Protein AF-F2G4J2-F1 (afdb_monomer)

Sequence (108 aa):
MTHLSVVEQPKYCISDDEDYIALYENEGSYIYYVRNYAAQTEFLLLSMDLVMSLDEKLRTVAGVYFTPNFSVLKHFESEVTQHVLTSALLPHFHYLFNCSVSKFIKRL

Nearest PDB structures (foldseek):
  7aex-assembly1_A-2  TM=3.674E-01  e=6.014E-01  Escherichia coli K-12
  6y2q-assemb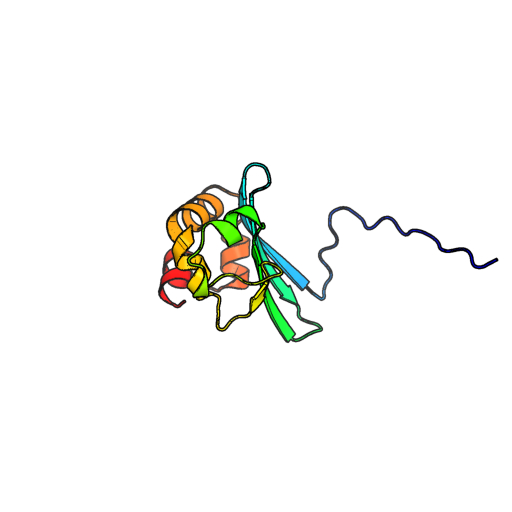ly1_B  TM=4.665E-01  e=1.516E+00  Escherichia coli K-12
  7uxi-assembly1_A  TM=4.881E-01  e=1.516E+00  Homo sapiens
  3bv2-assembly1_A  TM=5.955E-01  e=4.597E+00  Homo sapiens
  8psy-assembly1_A  TM=5.711E-01  e=7.526E+00  Homo sapiens

Solvent-accessible surface area (backbone atoms only — not comparable to full-atom values): 6532 Å² total; per-residue (Å²): 135,84,84,78,78,83,75,80,74,67,98,77,72,77,45,98,46,40,50,78,47,72,42,28,76,55,100,86,42,40,34,34,40,39,41,31,63,79,78,71,44,49,37,35,42,36,27,67,70,60,36,66,72,46,61,75,94,74,50,48,98,78,23,60,35,47,70,95,51,50,44,63,51,66,82,40,45,68,56,31,46,49,41,32,71,76,40,97,43,49,67,58,47,33,69,77,65,74,48,54,65,73,60,49,62,74,72,80

Secondary structure (DSSP, 8-state):
----------S----TTEEEEEEEEETTEEEEEEEETTTTEEEEEE-HHHHHHS-GGG--TTSEEEGGGGGGGGGGHHHHHHHHHHSTTHHHHHHHHSS-HHHHHTT-

pLDDT: mean 86.74, std 16.31, range [36.16, 97.75]

Foldseek 3Di:
DDDDPPDDDPPDPPDPQKDKDWLADDDQWTWMWMQGNVVRFIKIATGVVLLVVDDPVLHDPRSIGTPVSCLSCLVVLVRSLVCCVVDPCVVVVCVVPVDHSVVVNVVD

Organism: Alteromonas mediterranea (strain DSM 17117 / CIP 110805 / LMG 28347 / Deep ecotype) (NCBI:txid1774373)

Structure (mmCIF, N/CA/C/O backbone):
data_AF-F2G4J2-F1
#
_entry.id   AF-F2G4J2-F1
#
loop_
_atom_site.group_PDB
_atom_site.id
_atom_site.type_symbol
_atom_site.label_atom_id
_atom_site.label_alt_id
_atom_site.label_comp_id
_atom_site.label_asym_id
_atom_site.label_entity_id
_atom_site.label_seq_id
_atom_site.pdbx_PDB_ins_code
_atom_site.Cartn_x
_atom_site.Cartn_y
_atom_site.Cartn_z
_atom_site.occupancy
_atom_site.B_iso_or_equiv
_atom_site.auth_seq_id
_atom_site.auth_comp_id
_atom_site.auth_asym_id
_atom_site.auth_atom_id
_atom_site.pdbx_PDB_model_num
ATOM 1 N N . MET A 1 1 ? 26.861 -35.730 8.872 1.00 36.16 1 MET A N 1
ATOM 2 C CA . MET A 1 1 ? 27.024 -34.281 9.111 1.00 36.16 1 MET A CA 1
ATOM 3 C C . MET A 1 1 ? 26.532 -33.565 7.870 1.00 36.16 1 MET A C 1
ATOM 5 O O . MET A 1 1 ? 27.185 -33.644 6.840 1.00 36.16 1 MET A O 1
ATOM 9 N N . THR A 1 2 ? 25.336 -32.989 7.914 1.00 41.34 2 THR A N 1
ATOM 10 C CA . THR A 1 2 ? 24.774 -32.207 6.806 1.00 41.34 2 THR A CA 1
ATOM 11 C C . THR A 1 2 ? 25.312 -30.784 6.891 1.00 41.34 2 THR A C 1
ATOM 13 O O . THR A 1 2 ? 25.031 -30.075 7.853 1.00 41.34 2 THR A O 1
ATOM 16 N N . HIS A 1 3 ? 26.120 -30.391 5.905 1.00 44.94 3 HIS A N 1
ATOM 17 C CA . HIS A 1 3 ? 26.554 -29.010 5.714 1.00 44.94 3 HIS A CA 1
ATOM 18 C C . HIS A 1 3 ? 25.337 -28.164 5.319 1.00 44.94 3 HIS A C 1
ATOM 20 O O . HIS A 1 3 ? 24.864 -28.240 4.189 1.00 44.94 3 HIS A O 1
ATOM 26 N N . LEU A 1 4 ? 24.813 -27.388 6.267 1.00 45.66 4 LEU A N 1
ATOM 27 C CA . LEU A 1 4 ? 23.899 -26.286 5.986 1.00 45.66 4 LEU A CA 1
ATOM 28 C C . LEU A 1 4 ? 24.753 -25.075 5.616 1.00 45.66 4 LEU A C 1
ATOM 30 O O . LEU A 1 4 ? 25.346 -24.433 6.481 1.00 45.66 4 LEU A O 1
ATOM 34 N N . SER A 1 5 ? 24.861 -24.801 4.321 1.00 49.22 5 SER A N 1
ATOM 35 C CA . SER A 1 5 ? 25.428 -23.549 3.829 1.00 49.22 5 SER A CA 1
ATOM 36 C C . SER A 1 5 ? 24.410 -22.447 4.109 1.00 49.22 5 SER A C 1
ATOM 38 O O . SER A 1 5 ? 23.344 -22.422 3.497 1.00 49.22 5 SER A O 1
ATOM 40 N N . VAL A 1 6 ? 24.714 -21.548 5.043 1.00 57.94 6 VAL A N 1
ATOM 41 C CA . VAL A 1 6 ? 23.975 -20.290 5.168 1.00 57.94 6 VAL A CA 1
ATOM 42 C C . VAL A 1 6 ? 24.340 -19.459 3.943 1.00 57.94 6 VAL A C 1
ATOM 44 O O . VAL A 1 6 ? 25.466 -18.984 3.822 1.00 57.94 6 VAL A O 1
ATOM 47 N N . VAL A 1 7 ? 23.415 -19.367 2.990 1.00 57.19 7 VAL A N 1
ATOM 48 C CA . VAL A 1 7 ? 23.542 -18.456 1.853 1.00 57.19 7 VAL A CA 1
ATOM 49 C C . VAL A 1 7 ? 23.110 -17.085 2.352 1.00 57.19 7 VAL A C 1
ATOM 51 O O . VAL A 1 7 ? 21.931 -16.863 2.619 1.00 57.19 7 VAL A O 1
ATOM 54 N N . GLU A 1 8 ? 24.068 -16.178 2.523 1.00 52.44 8 GLU A N 1
ATOM 55 C CA . GLU A 1 8 ? 23.769 -14.765 2.741 1.00 52.44 8 GLU A CA 1
ATOM 56 C C . GLU A 1 8 ? 23.062 -14.229 1.490 1.00 52.44 8 GLU A C 1
ATOM 58 O O . GLU A 1 8 ? 23.641 -14.190 0.402 1.00 52.44 8 GLU A O 1
ATOM 63 N N . GLN A 1 9 ? 21.783 -13.867 1.625 1.00 47.56 9 GLN A N 1
ATOM 64 C CA . GLN A 1 9 ? 21.049 -13.224 0.540 1.00 47.56 9 GLN A CA 1
ATOM 65 C C . GLN A 1 9 ? 21.626 -11.819 0.294 1.00 47.56 9 GLN A C 1
ATOM 67 O O . GLN A 1 9 ? 21.786 -11.045 1.244 1.00 47.56 9 GLN A O 1
ATOM 72 N N . PRO A 1 10 ? 21.928 -11.458 -0.965 1.00 43.88 10 PRO A N 1
ATOM 73 C CA . PRO A 1 10 ? 22.297 -10.098 -1.325 1.00 43.88 10 PRO A CA 1
ATOM 74 C C . PRO A 1 10 ? 21.213 -9.110 -0.888 1.00 43.88 10 PRO A C 1
ATOM 76 O O . PRO A 1 10 ? 20.024 -9.359 -1.061 1.00 43.88 10 PRO A O 1
ATOM 79 N N . LYS A 1 11 ? 21.631 -7.942 -0.390 1.00 53.28 11 LYS A N 1
ATOM 80 C CA . LYS A 1 11 ? 20.767 -6.859 0.123 1.00 53.28 11 LYS A CA 1
ATOM 81 C C . LYS A 1 11 ? 19.744 -6.284 -0.877 1.00 53.28 11 LYS A C 1
ATOM 83 O O . LYS A 1 11 ? 18.964 -5.425 -0.487 1.00 53.28 11 LYS A O 1
ATOM 88 N N . TYR A 1 12 ? 19.753 -6.736 -2.131 1.00 49.44 12 TYR A N 1
ATOM 89 C CA . TYR A 1 12 ? 18.847 -6.319 -3.200 1.00 49.44 12 TYR A CA 1
ATOM 90 C C . TYR A 1 12 ? 18.649 -7.470 -4.193 1.00 49.44 12 TYR A C 1
ATOM 92 O O . TYR A 1 12 ? 19.210 -7.473 -5.287 1.00 49.44 12 TYR A O 1
ATOM 100 N N . CYS A 1 13 ? 17.871 -8.475 -3.805 1.00 42.62 13 CYS A N 1
ATOM 101 C CA . CYS A 1 13 ? 17.266 -9.391 -4.762 1.00 42.62 13 CYS A CA 1
ATOM 102 C C . CYS A 1 13 ? 15.904 -8.811 -5.142 1.00 42.62 13 CYS A C 1
ATOM 104 O O . CYS A 1 13 ? 14.920 -9.067 -4.457 1.00 42.62 13 CYS A O 1
ATOM 106 N N . ILE A 1 14 ? 15.840 -8.019 -6.216 1.00 45.66 14 ILE A N 1
ATOM 107 C CA . ILE A 1 14 ? 14.594 -7.971 -6.986 1.00 45.66 14 ILE A CA 1
ATOM 108 C C . ILE A 1 14 ? 14.532 -9.355 -7.626 1.00 45.66 14 ILE A C 1
ATOM 110 O O . ILE A 1 14 ? 15.286 -9.648 -8.551 1.00 45.66 14 ILE A O 1
ATOM 114 N N . SER A 1 15 ? 13.784 -10.259 -7.006 1.00 53.91 15 SER A N 1
ATOM 115 C CA . SER A 1 15 ? 13.433 -11.518 -7.645 1.00 53.91 15 SER A CA 1
ATOM 116 C C . SER A 1 15 ? 12.609 -11.172 -8.884 1.00 53.91 15 SER A C 1
ATOM 118 O O . SER A 1 15 ? 11.703 -10.355 -8.766 1.00 53.91 15 SER A O 1
ATOM 120 N N . ASP A 1 16 ? 12.859 -11.789 -10.044 1.00 61.72 16 ASP A N 1
ATOM 121 C CA . ASP A 1 16 ? 11.954 -11.653 -11.206 1.00 61.72 16 ASP A CA 1
ATOM 122 C C . ASP A 1 16 ? 10.501 -12.044 -10.844 1.00 61.72 16 ASP A C 1
ATOM 124 O O . ASP A 1 16 ? 9.548 -11.668 -11.527 1.00 61.72 16 ASP A O 1
ATOM 128 N N . ASP A 1 17 ? 10.328 -12.779 -9.742 1.00 78.50 17 ASP A N 1
ATOM 129 C CA . ASP A 1 17 ? 9.044 -13.250 -9.246 1.00 78.50 17 ASP A CA 1
ATOM 130 C C . ASP A 1 17 ? 8.317 -12.249 -8.335 1.00 78.50 17 ASP A C 1
ATOM 132 O O . ASP A 1 17 ? 7.162 -12.505 -7.990 1.00 78.50 17 ASP A O 1
ATOM 136 N N . GLU A 1 18 ? 8.931 -11.130 -7.926 1.00 82.56 18 GLU A N 1
ATOM 137 C CA . GLU A 1 18 ? 8.297 -10.163 -7.018 1.00 82.56 18 GLU A CA 1
ATOM 138 C C . GLU A 1 18 ? 8.708 -8.704 -7.278 1.00 82.56 18 GLU A C 1
ATOM 140 O O . GLU A 1 18 ? 9.889 -8.376 -7.366 1.00 82.56 18 GLU A O 1
ATOM 145 N N . ASP A 1 19 ? 7.724 -7.803 -7.285 1.00 90.56 19 ASP A N 1
ATOM 146 C CA . ASP A 1 19 ? 7.945 -6.359 -7.205 1.00 90.56 19 ASP A CA 1
ATOM 147 C C . ASP A 1 19 ? 7.640 -5.829 -5.801 1.00 90.56 19 ASP A C 1
ATOM 149 O O . ASP A 1 19 ? 6.699 -6.266 -5.130 1.00 90.56 19 ASP A O 1
ATOM 153 N N . TYR A 1 20 ? 8.407 -4.824 -5.378 1.00 91.00 20 TYR A N 1
ATOM 154 C CA . TYR A 1 20 ? 8.317 -4.239 -4.044 1.00 91.00 20 TYR A CA 1
ATOM 155 C C . TYR A 1 20 ? 8.459 -2.715 -4.067 1.00 91.00 20 TYR A C 1
ATOM 157 O O . TYR A 1 20 ? 9.355 -2.171 -4.712 1.00 91.00 20 TYR A O 1
ATOM 165 N N . ILE A 1 21 ? 7.638 -2.012 -3.284 1.00 94.56 21 ILE A N 1
ATOM 166 C CA . ILE A 1 21 ? 7.786 -0.571 -3.047 1.00 94.56 21 ILE A CA 1
ATOM 167 C C . ILE A 1 21 ? 7.530 -0.225 -1.578 1.00 94.56 21 ILE A C 1
ATOM 169 O O . ILE A 1 21 ? 6.548 -0.665 -0.977 1.00 94.56 21 ILE A O 1
ATOM 173 N N . ALA A 1 22 ? 8.392 0.619 -1.011 1.00 95.50 22 ALA A N 1
ATOM 174 C CA . ALA A 1 22 ? 8.144 1.243 0.281 1.00 95.50 22 ALA A CA 1
ATOM 175 C C . ALA A 1 22 ? 7.149 2.397 0.107 1.00 95.50 22 ALA A C 1
ATOM 177 O O . ALA A 1 22 ? 7.482 3.455 -0.422 1.00 95.50 22 ALA A O 1
ATOM 178 N N . LEU A 1 23 ? 5.900 2.186 0.521 1.00 96.31 23 LEU A N 1
ATOM 179 C CA . LEU A 1 23 ? 4.880 3.236 0.526 1.00 96.31 23 LEU A CA 1
ATOM 180 C C . LEU A 1 23 ? 5.132 4.246 1.649 1.00 96.31 23 LEU A C 1
ATOM 182 O O . LEU A 1 23 ? 4.788 5.415 1.506 1.00 96.31 23 LEU A O 1
ATOM 186 N N . TYR A 1 24 ? 5.748 3.799 2.740 1.00 96.75 24 TYR A N 1
ATOM 187 C CA . TYR A 1 24 ? 6.214 4.629 3.841 1.00 96.75 24 TYR A CA 1
ATOM 188 C C . TYR A 1 24 ? 7.395 3.947 4.532 1.00 96.75 24 TYR A C 1
ATOM 190 O O . TYR A 1 24 ? 7.388 2.728 4.704 1.00 96.75 24 TYR A O 1
ATOM 198 N N . GLU A 1 25 ? 8.382 4.731 4.956 1.00 95.06 25 GLU A N 1
ATOM 199 C CA . GLU A 1 25 ? 9.496 4.265 5.779 1.00 95.06 25 GLU A CA 1
ATOM 200 C C . GLU A 1 25 ? 10.056 5.432 6.598 1.00 95.06 25 GLU A C 1
ATOM 202 O O . GLU A 1 25 ? 10.402 6.479 6.042 1.00 95.06 25 GLU A O 1
ATOM 207 N N . ASN A 1 26 ? 10.113 5.263 7.919 1.00 93.31 26 ASN A N 1
ATOM 208 C CA . ASN A 1 26 ? 10.708 6.224 8.842 1.00 93.31 26 ASN A CA 1
ATOM 209 C C . ASN A 1 26 ? 11.095 5.543 10.163 1.00 93.31 26 ASN A C 1
ATOM 211 O O . ASN A 1 26 ? 10.236 4.964 10.816 1.00 93.31 26 ASN A O 1
ATOM 215 N N . GLU A 1 27 ? 12.366 5.633 10.565 1.00 88.31 27 GLU A N 1
ATOM 216 C CA . GLU A 1 27 ? 12.877 5.222 11.892 1.00 88.31 27 GLU A CA 1
ATOM 217 C C . GLU A 1 27 ? 12.349 3.870 12.436 1.00 88.31 27 GLU A C 1
ATOM 219 O O . GLU A 1 27 ? 12.100 3.712 13.627 1.00 88.31 27 GLU A O 1
ATOM 224 N N . GLY A 1 28 ? 12.210 2.861 11.567 1.00 87.06 28 GLY A N 1
ATOM 225 C CA . GLY A 1 28 ? 11.745 1.515 11.938 1.00 87.06 28 GLY A CA 1
ATOM 226 C C . GLY A 1 28 ? 10.241 1.277 11.758 1.00 87.06 28 GLY A C 1
ATOM 227 O O . GLY A 1 28 ? 9.813 0.122 11.778 1.00 87.06 28 GLY A O 1
ATOM 228 N N . SER A 1 29 ? 9.463 2.328 11.499 1.00 95.88 29 SER A N 1
ATOM 229 C CA . SER A 1 29 ? 8.081 2.241 11.031 1.00 95.88 29 SER A CA 1
ATOM 230 C C . SER A 1 29 ? 8.048 2.122 9.510 1.00 95.88 29 SER A C 1
ATOM 232 O O . SER A 1 29 ? 8.744 2.868 8.815 1.00 95.88 29 SER A O 1
ATOM 234 N N . TYR A 1 30 ? 7.224 1.229 8.969 1.00 96.50 30 TYR A N 1
ATOM 235 C CA . TYR A 1 30 ? 7.163 1.029 7.523 1.00 96.50 30 TYR A CA 1
ATOM 236 C C . TYR A 1 30 ? 5.824 0.497 7.022 1.00 96.50 30 TYR A C 1
ATOM 238 O O . TYR A 1 30 ? 5.108 -0.227 7.715 1.00 96.50 30 TYR A O 1
ATOM 246 N N . ILE A 1 31 ? 5.525 0.835 5.769 1.00 97.75 31 ILE A N 1
ATOM 247 C CA . ILE A 1 31 ? 4.440 0.264 4.976 1.00 97.75 31 ILE A CA 1
ATOM 248 C C . ILE A 1 31 ? 5.033 -0.162 3.644 1.00 97.75 31 ILE A C 1
ATOM 250 O O . ILE A 1 31 ? 5.436 0.670 2.829 1.00 97.75 31 ILE A O 1
ATOM 254 N N . TYR A 1 32 ? 5.052 -1.460 3.408 1.00 96.44 32 TYR A N 1
ATOM 255 C CA . TYR A 1 32 ? 5.588 -2.050 2.197 1.00 96.44 32 TYR A CA 1
ATOM 256 C C . TYR A 1 32 ? 4.467 -2.645 1.368 1.00 96.44 32 TYR A C 1
ATOM 258 O O . TYR A 1 32 ? 3.589 -3.308 1.910 1.00 96.44 32 TYR A O 1
ATOM 266 N N . TYR A 1 33 ? 4.506 -2.427 0.061 1.00 96.69 33 TYR A N 1
ATOM 267 C CA . TYR A 1 33 ? 3.676 -3.144 -0.894 1.00 96.69 33 TYR A CA 1
ATOM 268 C C . TYR A 1 33 ? 4.525 -4.176 -1.619 1.00 96.69 33 TYR A C 1
ATOM 270 O O . TYR A 1 33 ? 5.611 -3.853 -2.104 1.00 96.69 33 TYR A O 1
ATOM 278 N N . VAL A 1 34 ? 4.002 -5.395 -1.703 1.00 95.06 34 VAL A N 1
ATOM 279 C CA . VAL A 1 34 ? 4.614 -6.515 -2.412 1.00 95.06 34 VAL A CA 1
ATOM 280 C C . VAL A 1 34 ? 3.610 -7.059 -3.420 1.00 95.06 34 VAL A C 1
ATOM 282 O O . VAL A 1 34 ? 2.474 -7.386 -3.064 1.00 95.06 34 VAL A O 1
ATOM 285 N N . ARG A 1 35 ? 4.045 -7.189 -4.672 1.00 94.62 35 ARG A N 1
ATOM 286 C CA . ARG A 1 35 ? 3.358 -7.944 -5.720 1.00 94.62 35 ARG A CA 1
ATOM 287 C C . ARG A 1 35 ? 4.190 -9.178 -6.026 1.00 94.62 35 ARG A C 1
ATOM 289 O O . ARG A 1 35 ? 5.263 -9.060 -6.602 1.00 94.62 35 ARG A O 1
ATOM 296 N N . ASN A 1 36 ? 3.681 -10.349 -5.668 1.00 91.19 36 ASN A N 1
ATOM 297 C CA . ASN A 1 36 ? 4.318 -11.624 -5.958 1.00 91.19 36 ASN A CA 1
ATOM 298 C C . ASN A 1 36 ? 3.660 -12.268 -7.189 1.00 91.19 36 ASN A C 1
ATOM 300 O O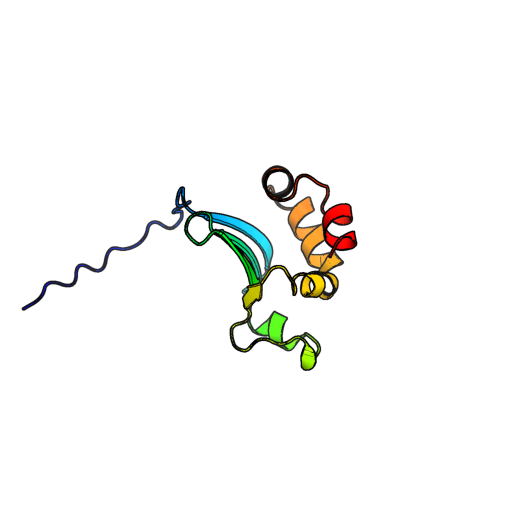 . ASN A 1 36 ? 2.483 -12.645 -7.169 1.00 91.19 36 ASN A O 1
ATOM 304 N N . TYR A 1 37 ? 4.436 -12.393 -8.261 1.00 89.38 37 TYR A N 1
ATOM 305 C CA . TYR A 1 37 ? 4.032 -12.957 -9.544 1.00 89.38 37 TYR A CA 1
ATOM 306 C C . TYR A 1 37 ? 3.915 -14.484 -9.507 1.00 89.38 37 TYR A C 1
ATOM 308 O O . TYR A 1 37 ? 2.992 -15.032 -10.114 1.00 89.38 37 TYR A O 1
ATOM 316 N N . ALA A 1 38 ? 4.783 -15.174 -8.762 1.00 88.00 38 ALA A N 1
ATOM 317 C CA . ALA A 1 38 ? 4.762 -16.635 -8.646 1.00 88.00 38 ALA A CA 1
ATOM 318 C C . ALA A 1 38 ? 3.512 -17.149 -7.910 1.00 88.00 38 ALA A C 1
ATOM 320 O O . ALA A 1 38 ? 2.866 -18.103 -8.343 1.00 88.00 38 ALA A O 1
ATOM 321 N N . ALA A 1 39 ? 3.145 -16.494 -6.810 1.00 87.94 39 ALA A N 1
ATOM 322 C CA . ALA A 1 39 ? 1.967 -16.795 -6.003 1.00 87.94 39 ALA A CA 1
ATOM 323 C C . ALA A 1 39 ? 0.703 -16.059 -6.481 1.00 87.94 39 ALA A C 1
ATOM 325 O O . ALA A 1 39 ? -0.367 -16.273 -5.912 1.00 87.94 39 ALA A O 1
ATOM 326 N N . GLN A 1 40 ? 0.819 -15.201 -7.504 1.00 89.81 40 GLN A N 1
ATOM 327 C CA . GLN A 1 40 ? -0.264 -14.364 -8.037 1.00 89.81 40 GLN A CA 1
ATOM 328 C C . GLN A 1 40 ? -1.012 -13.593 -6.940 1.00 89.81 40 GLN A C 1
ATOM 330 O O . GLN A 1 40 ? -2.243 -13.551 -6.910 1.00 89.81 40 GLN A O 1
ATOM 335 N N . THR A 1 41 ? -0.262 -13.008 -6.006 1.00 93.00 41 THR A N 1
ATOM 336 C CA . THR A 1 41 ? -0.826 -12.343 -4.832 1.00 93.00 41 THR A CA 1
ATOM 337 C C . THR A 1 41 ? -0.181 -10.992 -4.589 1.00 93.00 41 THR A C 1
ATOM 339 O O . THR A 1 41 ? 0.985 -10.763 -4.909 1.00 93.00 41 THR A O 1
ATOM 342 N N . GLU A 1 42 ? -0.955 -10.094 -3.995 1.00 95.50 42 GLU A N 1
ATOM 343 C CA . GLU A 1 42 ? -0.500 -8.776 -3.584 1.00 95.50 42 GLU A CA 1
ATOM 344 C C . GLU A 1 42 ? -0.851 -8.562 -2.119 1.00 95.50 42 GLU A C 1
ATOM 346 O O . GLU A 1 42 ? -1.969 -8.861 -1.676 1.00 95.50 42 GLU A O 1
ATOM 351 N N . PHE A 1 43 ? 0.095 -8.016 -1.366 1.00 96.25 43 PHE A N 1
ATOM 352 C CA . PHE A 1 43 ? -0.118 -7.714 0.037 1.00 96.25 43 PHE A CA 1
ATOM 353 C C . PHE A 1 43 ? 0.651 -6.474 0.480 1.00 96.25 43 PHE A C 1
ATOM 355 O O . PHE A 1 43 ? 1.643 -6.063 -0.122 1.00 96.25 43 PHE A O 1
ATOM 362 N N . LEU A 1 44 ? 0.166 -5.883 1.564 1.00 97.38 44 LEU A N 1
ATOM 363 C CA . LEU A 1 44 ? 0.875 -4.881 2.333 1.00 97.38 44 LEU A CA 1
ATOM 364 C C . LEU A 1 44 ? 1.487 -5.537 3.560 1.00 97.38 44 LEU A C 1
ATOM 366 O O . LEU A 1 44 ? 0.852 -6.392 4.178 1.00 97.38 44 LEU A O 1
ATOM 370 N N . LEU A 1 45 ? 2.676 -5.086 3.933 1.00 97.12 45 LEU A N 1
ATOM 371 C CA . LEU A 1 45 ? 3.314 -5.404 5.199 1.00 97.12 45 LEU A CA 1
ATOM 372 C C . LEU A 1 45 ? 3.522 -4.108 5.981 1.00 97.12 45 LEU A C 1
ATOM 374 O O . LEU A 1 45 ? 4.190 -3.189 5.507 1.00 97.12 45 LEU A O 1
ATOM 378 N N . LEU A 1 46 ? 2.925 -4.038 7.164 1.00 97.75 46 LEU A N 1
ATOM 379 C CA . LEU A 1 46 ? 3.029 -2.909 8.079 1.00 97.75 46 LEU A CA 1
ATOM 380 C C . LEU A 1 46 ? 3.903 -3.298 9.269 1.00 97.75 46 LEU A C 1
ATOM 382 O O . LEU A 1 46 ? 3.788 -4.405 9.802 1.00 97.75 46 LEU A O 1
ATOM 386 N N . SER A 1 47 ? 4.724 -2.359 9.729 1.00 96.81 47 SER A N 1
ATOM 387 C CA . SER A 1 47 ? 5.431 -2.492 10.998 1.00 96.81 47 SER A CA 1
ATOM 388 C C . SER A 1 47 ? 4.449 -2.553 12.174 1.00 96.81 47 SER A C 1
ATOM 390 O O . SER A 1 47 ? 3.351 -1.990 12.138 1.00 96.81 47 SER A O 1
ATOM 392 N N . MET A 1 48 ? 4.826 -3.260 13.242 1.00 95.44 48 MET A N 1
ATOM 393 C CA . MET A 1 48 ? 3.900 -3.551 14.344 1.00 95.44 48 MET A CA 1
ATOM 394 C C . MET A 1 48 ? 3.424 -2.299 15.084 1.00 95.44 48 MET A C 1
ATOM 396 O O . MET A 1 48 ? 2.297 -2.274 15.565 1.00 95.44 48 MET A O 1
ATOM 400 N N . ASP A 1 49 ? 4.233 -1.247 15.160 1.00 95.50 49 ASP A N 1
ATOM 401 C CA . ASP A 1 49 ? 3.828 0.044 15.720 1.00 95.50 49 ASP A CA 1
ATOM 402 C C . ASP A 1 49 ? 2.696 0.697 14.903 1.00 95.50 49 ASP A C 1
ATOM 404 O O . ASP A 1 49 ? 1.716 1.164 15.487 1.00 95.50 49 ASP A O 1
ATOM 408 N N . LEU A 1 50 ? 2.762 0.639 13.566 1.00 96.62 50 LEU A N 1
ATOM 409 C CA . LEU A 1 50 ? 1.687 1.115 12.694 1.00 96.62 50 LEU A CA 1
ATOM 410 C C . LEU A 1 50 ? 0.451 0.223 12.792 1.00 96.62 50 LEU A C 1
ATOM 412 O O . LEU A 1 50 ? -0.667 0.724 12.809 1.00 96.62 50 LEU A O 1
ATOM 416 N N . VAL A 1 51 ? 0.620 -1.094 12.930 1.00 97.06 51 VAL A N 1
ATOM 417 C CA . VAL A 1 51 ? -0.514 -1.994 13.195 1.00 97.06 51 VAL A CA 1
ATOM 418 C C . VAL A 1 51 ? -1.208 -1.619 14.505 1.00 97.06 51 VAL A C 1
ATOM 420 O O . VAL A 1 51 ? -2.435 -1.591 14.569 1.00 97.06 51 VAL A O 1
ATOM 423 N N . MET A 1 52 ? -0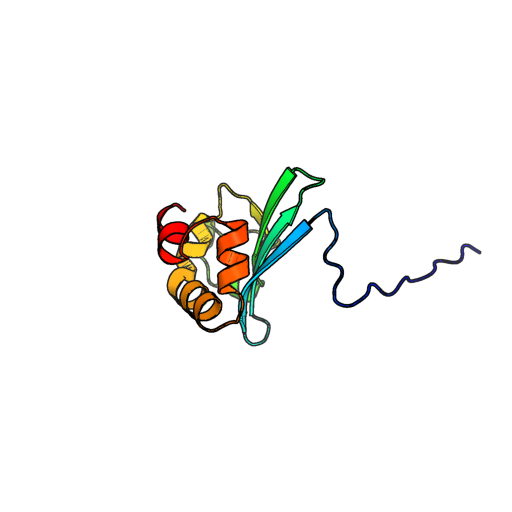.447 -1.297 15.551 1.00 95.88 52 MET A N 1
ATOM 424 C CA . MET A 1 52 ? -1.004 -0.949 16.859 1.00 95.88 52 MET A CA 1
ATOM 425 C C . MET A 1 52 ? -1.671 0.432 16.896 1.00 95.88 52 MET A C 1
ATOM 427 O O . MET A 1 52 ? -2.505 0.661 17.774 1.00 95.88 52 MET A O 1
ATOM 431 N N . SER A 1 53 ? -1.366 1.328 15.951 1.00 95.19 53 SER A N 1
ATOM 432 C CA . SER A 1 53 ? -2.031 2.634 15.838 1.00 95.19 53 SER A CA 1
ATOM 433 C C . SER A 1 53 ? -3.415 2.562 15.177 1.00 95.19 53 SER A C 1
ATOM 435 O O . SER A 1 53 ? -4.223 3.474 15.347 1.00 95.19 53 SER A O 1
ATOM 437 N N . LEU A 1 54 ? -3.723 1.466 14.476 1.00 96.12 54 LEU A N 1
ATOM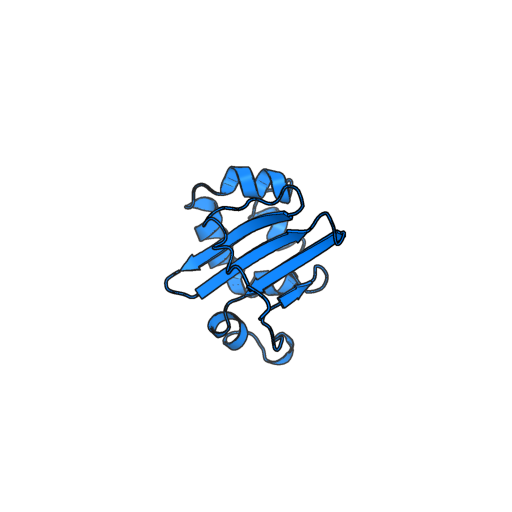 438 C CA . LEU A 1 54 ? -5.027 1.234 13.851 1.00 96.12 54 LEU A CA 1
ATOM 439 C C . LEU A 1 54 ? -6.117 0.898 14.876 1.00 96.12 54 LEU A C 1
ATOM 441 O O . LEU A 1 54 ? -5.843 0.408 15.977 1.00 96.12 54 LEU A O 1
ATOM 445 N N . ASP A 1 55 ? -7.378 1.063 14.467 1.00 94.81 55 ASP A N 1
ATOM 446 C CA . ASP A 1 55 ? -8.533 0.499 15.172 1.00 94.81 55 ASP A CA 1
ATOM 447 C C . ASP A 1 55 ? -8.363 -1.016 15.353 1.00 94.81 55 ASP A C 1
ATOM 449 O O . ASP A 1 55 ? -7.984 -1.716 14.415 1.00 94.81 55 ASP A O 1
ATOM 453 N N . GLU A 1 56 ? -8.732 -1.549 16.522 1.00 93.31 56 GLU A N 1
ATOM 454 C CA . GLU A 1 56 ? -8.572 -2.974 16.859 1.00 93.31 56 GLU A CA 1
ATOM 455 C C . GLU A 1 56 ? -9.163 -3.920 15.800 1.00 93.31 56 GLU A C 1
ATOM 457 O O . GLU A 1 56 ? -8.535 -4.907 15.431 1.00 93.31 56 GLU A O 1
ATOM 462 N N . LYS A 1 57 ? -10.322 -3.561 15.234 1.00 93.94 57 LYS A N 1
ATOM 463 C CA . LYS A 1 57 ? -11.016 -4.325 14.181 1.00 93.94 57 LYS A CA 1
ATOM 464 C C . LYS A 1 57 ? -10.219 -4.477 12.877 1.00 93.94 57 LYS A C 1
ATOM 466 O O . LYS A 1 57 ? -10.558 -5.330 12.065 1.00 93.94 57 LYS A O 1
ATOM 471 N N . LEU A 1 58 ? -9.234 -3.608 12.644 1.00 93.81 58 LEU A N 1
ATOM 472 C CA . LEU A 1 58 ? -8.399 -3.609 11.444 1.00 93.81 58 LEU A CA 1
ATOM 473 C C . LEU A 1 58 ? -7.054 -4.292 11.686 1.00 93.81 58 LEU A C 1
ATOM 475 O O . LEU A 1 58 ? -6.353 -4.573 10.726 1.00 93.81 58 LEU A O 1
ATOM 479 N N . ARG A 1 59 ? -6.674 -4.571 12.936 1.00 94.88 59 ARG A N 1
ATOM 480 C CA . ARG A 1 59 ? -5.347 -5.111 13.243 1.00 94.88 59 ARG A CA 1
ATOM 481 C C . ARG A 1 59 ? -5.239 -6.560 12.789 1.00 94.88 59 ARG A C 1
ATOM 483 O O . ARG A 1 59 ? -6.087 -7.391 13.107 1.00 94.88 59 ARG A O 1
ATOM 490 N N . THR A 1 60 ? -4.144 -6.883 12.111 1.00 92.19 60 THR A N 1
ATOM 491 C CA . THR A 1 60 ? -3.766 -8.267 11.820 1.00 92.19 60 THR A CA 1
ATOM 492 C C . THR A 1 60 ? -2.605 -8.690 12.711 1.00 92.19 60 THR A C 1
ATOM 494 O O . THR A 1 60 ? -1.744 -7.887 13.059 1.00 92.19 60 THR A O 1
ATOM 497 N N . VAL A 1 61 ? -2.563 -9.972 13.086 1.00 84.56 61 VAL A N 1
ATOM 498 C CA . VAL A 1 61 ? -1.522 -10.505 13.987 1.00 84.56 61 VAL A CA 1
AT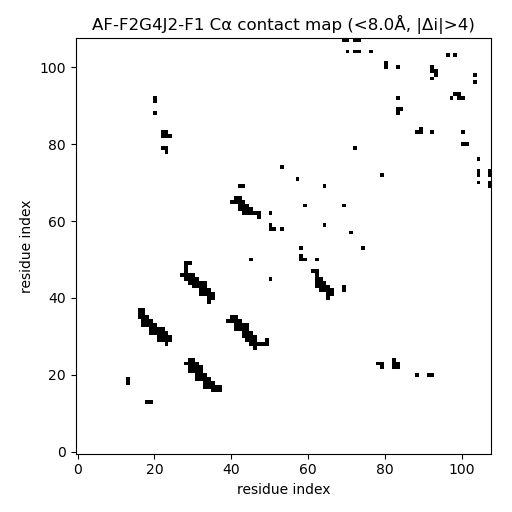OM 499 C C . VAL A 1 61 ? -0.116 -10.356 13.392 1.00 84.56 61 VAL A C 1
ATOM 501 O O . VAL A 1 61 ? 0.840 -10.152 14.130 1.00 84.56 61 VAL A O 1
ATOM 504 N N . ALA A 1 62 ? 0.003 -10.443 12.065 1.00 89.50 62 ALA A N 1
ATOM 505 C CA . ALA A 1 62 ? 1.279 -10.407 11.352 1.00 89.50 62 ALA A CA 1
ATOM 506 C C . ALA A 1 62 ? 1.571 -9.065 10.655 1.00 89.50 62 ALA A C 1
ATOM 508 O O . ALA A 1 62 ? 2.575 -8.962 9.959 1.00 89.50 62 ALA A O 1
ATOM 509 N N . GLY A 1 63 ? 0.679 -8.072 10.754 1.00 94.38 63 GLY A N 1
ATOM 510 C CA . GLY A 1 63 ? 0.800 -6.826 9.987 1.00 94.38 63 GLY A CA 1
ATOM 511 C C . GLY A 1 63 ? 0.674 -6.997 8.470 1.00 94.38 63 GLY A C 1
ATOM 512 O O . GLY A 1 63 ? 1.018 -6.087 7.723 1.00 94.38 63 GLY A O 1
ATOM 513 N N . VAL A 1 64 ? 0.171 -8.146 8.006 1.00 96.25 64 VAL A N 1
ATOM 514 C CA . VAL A 1 64 ? -0.027 -8.454 6.584 1.00 96.25 64 VAL A CA 1
ATOM 515 C C . VAL A 1 64 ? -1.475 -8.193 6.186 1.00 96.25 64 VAL A C 1
ATOM 517 O O . VAL A 1 64 ? -2.396 -8.663 6.858 1.00 96.25 64 VAL A O 1
ATOM 520 N N . TYR A 1 65 ? -1.679 -7.480 5.080 1.00 96.81 65 TYR A N 1
ATOM 521 C CA . TYR A 1 65 ? -2.999 -7.144 4.541 1.00 96.81 65 TYR A CA 1
ATOM 522 C C . TYR A 1 65 ? -3.059 -7.508 3.065 1.00 96.81 65 TYR A C 1
ATOM 524 O O . TYR A 1 65 ? -2.278 -6.991 2.283 1.00 96.81 65 TYR A O 1
ATOM 532 N N . PHE A 1 66 ? -3.998 -8.360 2.665 1.00 94.94 66 PHE A N 1
ATOM 533 C CA . PHE A 1 66 ? -4.247 -8.659 1.249 1.00 94.94 66 PHE A CA 1
ATOM 534 C C . PHE A 1 66 ? -5.104 -7.582 0.581 1.00 94.94 66 PHE A C 1
ATOM 536 O O . PHE A 1 66 ? -5.734 -6.780 1.272 1.00 94.94 66 PHE A O 1
ATOM 543 N N . THR A 1 67 ? -5.183 -7.610 -0.751 1.00 93.69 67 THR A N 1
ATOM 544 C CA . THR A 1 67 ? -5.880 -6.616 -1.592 1.00 93.69 67 THR A CA 1
ATOM 545 C C . THR A 1 67 ? -7.247 -6.151 -1.063 1.00 93.69 67 THR A C 1
ATOM 547 O O . THR A 1 67 ? -7.472 -4.941 -1.033 1.00 93.69 67 THR A O 1
ATOM 550 N N . PRO A 1 68 ? -8.153 -7.029 -0.571 1.00 92.81 68 PRO A N 1
ATOM 551 C CA . PRO A 1 68 ? -9.450 -6.592 -0.033 1.00 92.81 68 PRO A CA 1
ATOM 552 C C . PRO A 1 68 ? -9.358 -5.662 1.188 1.00 92.81 68 PRO A C 1
ATOM 554 O O . PRO A 1 68 ? -10.301 -4.936 1.483 1.00 92.81 68 PRO A O 1
ATOM 557 N N . ASN A 1 69 ? -8.226 -5.681 1.892 1.00 94.19 69 ASN A N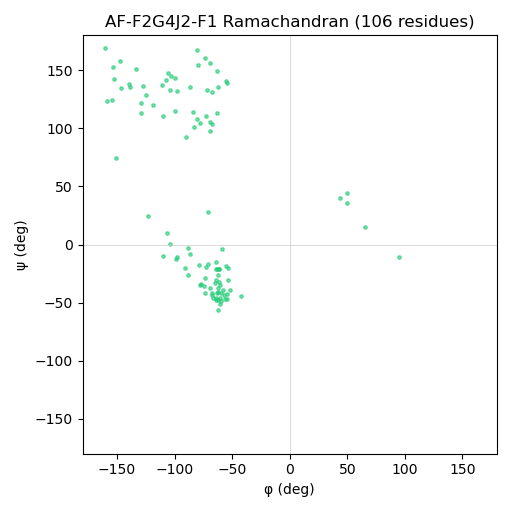 1
ATOM 558 C CA . ASN A 1 69 ? -7.977 -4.922 3.115 1.00 94.19 69 ASN A CA 1
ATOM 559 C C . ASN A 1 69 ? -7.021 -3.739 2.898 1.00 94.19 69 ASN A C 1
ATOM 561 O O . ASN A 1 69 ? -6.596 -3.112 3.866 1.00 94.19 69 ASN A O 1
ATOM 565 N N . PHE A 1 70 ? -6.684 -3.397 1.649 1.00 95.75 70 PHE A N 1
ATOM 566 C CA . PHE A 1 70 ? -5.811 -2.252 1.356 1.00 95.75 70 PHE A CA 1
ATOM 567 C C . PHE A 1 70 ? -6.414 -0.907 1.772 1.00 95.75 70 PHE A C 1
ATOM 569 O O . PHE A 1 70 ? -5.679 0.067 1.909 1.00 95.75 70 PHE A O 1
ATOM 576 N N . SER A 1 71 ? -7.720 -0.849 2.051 1.00 95.25 71 SER A N 1
ATOM 577 C CA . SER A 1 71 ? -8.382 0.321 2.638 1.00 95.25 71 SER A CA 1
ATOM 578 C C . SER A 1 71 ? -7.724 0.799 3.940 1.00 95.25 71 SER A C 1
ATOM 580 O O . SER A 1 71 ? -7.845 1.978 4.273 1.00 95.25 71 SER A O 1
ATOM 582 N N . VAL A 1 72 ? -6.948 -0.059 4.618 1.00 95.94 72 VAL A N 1
ATOM 583 C CA . VAL A 1 72 ? -6.097 0.310 5.759 1.00 95.94 72 VAL A CA 1
ATOM 584 C C . VAL A 1 72 ? -5.137 1.466 5.446 1.00 95.94 72 VAL A C 1
ATOM 586 O O . VAL A 1 72 ? -4.871 2.290 6.317 1.00 95.94 72 VAL A O 1
ATOM 589 N N . LEU A 1 73 ? -4.683 1.608 4.193 1.00 96.50 73 LEU A N 1
ATOM 590 C CA . LEU A 1 73 ? -3.793 2.698 3.772 1.00 96.50 73 LEU A CA 1
ATOM 591 C C . LEU A 1 73 ? -4.421 4.086 3.909 1.00 96.50 73 LEU A C 1
ATOM 593 O O . LEU A 1 73 ? -3.690 5.067 4.000 1.00 96.50 73 LEU A O 1
ATOM 597 N N . LYS A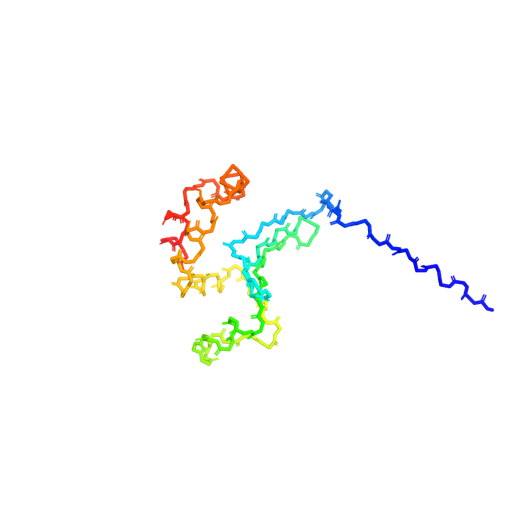 1 74 ? -5.755 4.193 3.967 1.00 95.94 74 LYS A N 1
ATOM 598 C CA . LYS A 1 74 ? -6.438 5.478 4.191 1.00 95.94 74 LYS A CA 1
ATOM 599 C C . LYS A 1 74 ? -6.090 6.100 5.543 1.00 95.94 74 LYS A C 1
ATOM 601 O O . LYS A 1 74 ? -6.133 7.316 5.671 1.00 95.94 74 LYS A O 1
ATOM 606 N N . HIS A 1 75 ? -5.717 5.287 6.532 1.00 96.38 75 HIS A N 1
ATOM 607 C CA . HIS A 1 75 ? -5.263 5.779 7.836 1.00 96.38 75 HIS A CA 1
ATOM 608 C C . HIS A 1 75 ? -3.881 6.441 7.778 1.00 96.38 75 HIS A C 1
ATOM 610 O O . HIS A 1 75 ? -3.539 7.185 8.690 1.00 96.38 75 HIS A O 1
ATOM 616 N N . PHE A 1 76 ? -3.122 6.198 6.706 1.00 96.19 76 PHE A N 1
ATOM 617 C CA . PHE A 1 76 ? -1.759 6.690 6.502 1.00 96.19 76 PHE A CA 1
ATOM 618 C C . PHE A 1 76 ? -1.639 7.492 5.195 1.00 96.19 76 PHE A C 1
ATOM 620 O O . PHE A 1 76 ? -0.573 7.546 4.583 1.00 96.19 76 PHE A O 1
ATOM 627 N N . GLU A 1 77 ? -2.747 8.063 4.699 1.00 95.62 77 GLU A N 1
ATOM 628 C CA . GLU A 1 77 ? -2.790 8.725 3.388 1.00 95.62 77 GLU A CA 1
ATOM 629 C C . GLU A 1 77 ? -1.754 9.848 3.283 1.00 95.62 77 GLU A C 1
ATOM 631 O O . GLU A 1 77 ? -1.082 9.965 2.256 1.00 95.62 77 GLU A O 1
ATOM 636 N N . SER A 1 78 ? -1.618 10.663 4.330 1.00 94.75 78 SER A N 1
ATOM 637 C CA . SER A 1 78 ? -0.702 11.805 4.334 1.00 94.75 78 SER A CA 1
ATOM 638 C C . SER A 1 78 ? 0.751 11.340 4.291 1.00 94.75 78 SER A C 1
ATOM 640 O O . SER A 1 78 ? 1.540 11.839 3.492 1.00 94.75 78 SER A O 1
ATOM 642 N N . GLU A 1 79 ? 1.092 10.357 5.116 1.00 95.19 79 GLU A N 1
ATOM 643 C CA . GLU A 1 79 ? 2.421 9.773 5.252 1.00 95.19 79 GLU A CA 1
ATOM 644 C C . GLU A 1 79 ? 2.845 9.078 3.960 1.00 95.19 79 GLU A C 1
ATOM 646 O O . GLU A 1 79 ? 3.930 9.349 3.445 1.00 95.19 79 GLU A O 1
ATOM 651 N N . VAL A 1 80 ? 1.965 8.247 3.394 1.00 95.12 80 VAL A N 1
ATOM 652 C CA . VAL A 1 80 ? 2.206 7.548 2.125 1.00 95.12 80 VAL A CA 1
ATOM 653 C C . VAL A 1 80 ? 2.331 8.541 0.975 1.00 95.12 80 VAL A C 1
ATOM 655 O O . VAL A 1 80 ? 3.252 8.448 0.166 1.00 95.12 80 VAL A O 1
ATOM 658 N N . THR A 1 81 ? 1.430 9.524 0.898 1.00 94.31 81 THR A N 1
ATOM 659 C CA . THR A 1 81 ? 1.471 10.536 -0.166 1.00 94.31 81 THR A CA 1
ATOM 660 C C . THR A 1 81 ? 2.751 11.350 -0.090 1.00 94.31 81 THR A C 1
ATOM 662 O O . THR A 1 81 ? 3.432 11.504 -1.104 1.00 94.31 81 THR A O 1
ATOM 665 N N . GLN A 1 82 ? 3.106 11.836 1.098 1.00 94.62 82 GLN A N 1
ATOM 666 C CA . GLN A 1 82 ? 4.326 12.603 1.294 1.00 94.62 82 GLN A CA 1
ATOM 667 C C . GLN A 1 82 ? 5.551 11.764 0.935 1.00 94.62 82 GLN A C 1
ATOM 669 O O . GLN A 1 82 ? 6.351 12.202 0.113 1.00 94.62 82 GLN A O 1
ATOM 674 N N . HIS A 1 83 ? 5.666 10.551 1.483 1.00 94.75 83 HIS A N 1
ATOM 675 C CA . HIS A 1 83 ? 6.819 9.688 1.256 1.00 94.75 83 HIS A CA 1
ATOM 676 C C . HIS A 1 83 ? 6.988 9.354 -0.229 1.00 94.75 83 HIS A C 1
ATOM 678 O O . 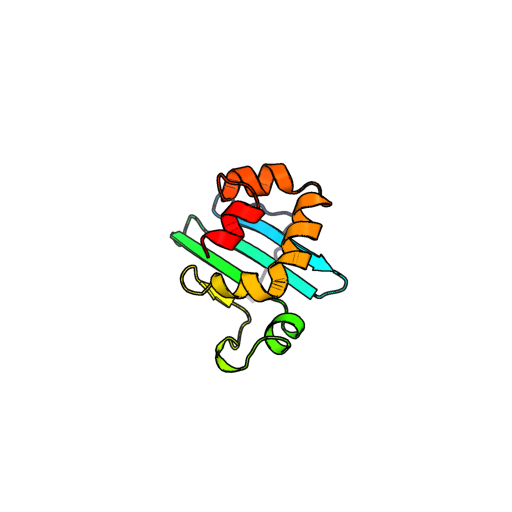HIS A 1 83 ? 8.066 9.562 -0.773 1.00 94.75 83 HIS A O 1
ATOM 684 N N . VAL A 1 84 ? 5.936 8.924 -0.933 1.00 92.88 84 VAL A N 1
ATOM 685 C CA . VAL A 1 84 ? 6.039 8.581 -2.364 1.00 92.88 84 VAL A CA 1
ATOM 686 C C . VAL A 1 84 ? 6.386 9.797 -3.235 1.00 92.88 84 VAL A C 1
ATOM 688 O O . VAL A 1 84 ? 7.081 9.639 -4.240 1.00 92.88 84 VAL A O 1
ATOM 691 N N . LEU A 1 85 ? 5.923 11.000 -2.875 1.00 91.06 85 LEU A N 1
ATOM 692 C CA . LEU A 1 85 ? 6.213 12.225 -3.628 1.00 91.06 85 LEU A CA 1
ATOM 693 C C . LEU A 1 85 ? 7.614 12.785 -3.360 1.00 91.06 85 LEU A C 1
ATOM 695 O O . LEU A 1 85 ? 8.213 13.356 -4.271 1.00 91.06 85 LEU A O 1
ATOM 699 N N . THR A 1 86 ? 8.124 12.666 -2.133 1.00 91.00 86 THR A N 1
ATOM 700 C CA . THR A 1 86 ? 9.461 13.170 -1.779 1.00 91.00 86 THR A CA 1
ATOM 701 C C . THR A 1 86 ? 10.569 12.157 -2.015 1.00 91.00 86 THR A C 1
ATOM 703 O O . THR A 1 86 ? 11.714 12.547 -2.239 1.00 91.00 86 THR A O 1
ATOM 706 N N . SER A 1 87 ? 10.249 10.867 -1.973 1.00 84.81 87 SER A N 1
ATOM 707 C CA . SER A 1 87 ? 11.175 9.796 -2.325 1.00 84.81 87 SER A CA 1
ATOM 708 C C . SER A 1 87 ? 11.247 9.645 -3.846 1.00 84.81 87 SER A C 1
ATOM 710 O O . SER A 1 87 ? 10.295 9.928 -4.571 1.00 84.81 87 SER A O 1
ATOM 712 N N . ALA A 1 88 ? 12.359 9.122 -4.365 1.00 84.81 88 ALA A N 1
ATOM 713 C CA . ALA A 1 88 ? 12.540 8.847 -5.798 1.00 84.81 88 ALA A CA 1
ATOM 714 C C . ALA A 1 88 ? 11.695 7.651 -6.314 1.00 84.81 88 ALA A C 1
ATOM 716 O O . ALA A 1 88 ? 12.073 6.973 -7.267 1.00 84.81 88 ALA A O 1
ATOM 717 N N . LEU A 1 89 ? 10.554 7.375 -5.675 1.00 86.44 89 LEU A N 1
ATOM 718 C CA . LEU A 1 89 ? 9.714 6.194 -5.872 1.00 86.44 89 LEU A CA 1
ATOM 719 C C . LEU A 1 89 ? 8.529 6.445 -6.813 1.00 86.44 89 LEU A C 1
ATOM 721 O O . LEU A 1 89 ? 7.889 5.489 -7.243 1.00 86.44 89 LEU A O 1
ATOM 725 N N . LEU A 1 90 ? 8.240 7.701 -7.175 1.00 88.75 90 LEU A N 1
ATOM 726 C CA . LEU A 1 90 ? 7.088 8.054 -8.010 1.00 88.75 90 LEU A CA 1
ATOM 727 C C . LEU A 1 90 ? 7.026 7.300 -9.360 1.00 88.75 90 LEU A C 1
ATOM 729 O O . LEU A 1 90 ? 5.940 6.827 -9.706 1.00 88.75 90 LEU A O 1
ATOM 733 N N . PRO A 1 91 ? 8.130 7.115 -10.118 1.00 90.12 91 PRO A N 1
ATOM 734 C CA . PRO A 1 91 ? 8.097 6.310 -11.341 1.00 90.12 91 PRO A CA 1
ATOM 735 C C . PRO A 1 91 ? 7.736 4.844 -11.074 1.00 90.12 91 PRO A C 1
ATOM 737 O O . PRO A 1 91 ? 6.934 4.267 -11.807 1.00 90.12 91 PRO A O 1
ATOM 740 N N . HIS A 1 92 ? 8.276 4.260 -9.999 1.00 91.25 92 HIS A N 1
ATOM 741 C CA . HIS A 1 92 ? 7.991 2.878 -9.616 1.00 91.25 92 HIS A CA 1
ATOM 742 C C . HIS A 1 92 ? 6.535 2.716 -9.160 1.00 91.25 92 HIS A C 1
ATOM 744 O O . HIS A 1 92 ? 5.837 1.799 -9.585 1.00 91.25 92 HIS A O 1
ATOM 750 N N . PHE A 1 93 ? 6.028 3.671 -8.381 1.00 94.00 93 PHE A N 1
ATOM 751 C CA . PHE A 1 93 ? 4.622 3.720 -8.000 1.00 94.00 93 PHE A CA 1
ATOM 752 C C . PHE A 1 93 ? 3.710 3.745 -9.236 1.00 94.00 93 PHE A C 1
ATOM 754 O O . PHE A 1 93 ? 2.752 2.978 -9.337 1.00 94.00 93 PHE A O 1
ATOM 761 N N . HIS A 1 94 ? 4.026 4.602 -10.211 1.00 93.00 94 HIS A N 1
ATOM 762 C CA . HIS A 1 94 ? 3.270 4.682 -11.459 1.00 93.00 94 HIS A CA 1
ATOM 763 C C . HIS A 1 94 ? 3.325 3.384 -12.269 1.00 93.00 94 HIS A C 1
ATOM 765 O O . HIS A 1 94 ? 2.304 3.004 -12.840 1.00 93.00 94 HIS A O 1
ATOM 771 N N . TYR A 1 95 ? 4.468 2.697 -12.294 1.00 91.56 95 TYR A N 1
ATOM 772 C CA . TYR A 1 95 ? 4.598 1.380 -12.916 1.00 91.56 95 TYR A CA 1
ATOM 773 C C . TYR A 1 95 ? 3.674 0.340 -12.256 1.00 91.56 95 TYR A C 1
ATOM 775 O O . TYR A 1 95 ? 2.942 -0.357 -12.957 1.00 91.56 95 TYR A O 1
ATOM 783 N N . LEU A 1 96 ? 3.625 0.288 -10.920 1.00 92.31 96 LEU A N 1
ATOM 784 C CA . LEU A 1 96 ? 2.843 -0.719 -10.192 1.00 92.31 96 LEU A CA 1
ATOM 785 C C . LEU A 1 96 ? 1.329 -0.476 -10.230 1.00 92.31 96 LEU A C 1
ATOM 787 O O . LEU A 1 96 ? 0.559 -1.429 -10.392 1.00 92.31 96 LEU A O 1
ATOM 791 N N . PHE A 1 97 ? 0.897 0.780 -10.086 1.00 93.25 97 PHE A N 1
ATOM 792 C CA . PHE A 1 97 ? -0.517 1.130 -9.880 1.00 93.25 97 PHE A CA 1
ATOM 793 C C . PHE A 1 97 ? -1.173 1.840 -11.068 1.00 93.25 97 PHE A C 1
ATOM 795 O O . PHE A 1 97 ? -2.392 2.045 -11.065 1.00 93.25 97 PHE A O 1
ATOM 802 N N . ASN A 1 98 ? -0.392 2.252 -12.073 1.00 94.69 98 ASN A N 1
ATOM 803 C CA . ASN A 1 98 ? -0.860 2.953 -13.273 1.00 94.69 98 ASN A CA 1
ATOM 804 C C . ASN A 1 98 ? -1.780 4.159 -12.967 1.00 94.69 98 ASN A C 1
ATOM 806 O O . ASN A 1 98 ? -2.774 4.431 -13.651 1.00 94.69 98 ASN A O 1
ATOM 810 N N . CYS A 1 99 ? -1.504 4.868 -11.869 1.00 94.44 99 CYS A N 1
ATOM 811 C CA . CYS A 1 99 ? -2.222 6.072 -11.462 1.00 94.44 99 CYS A CA 1
ATOM 812 C C . CYS A 1 99 ? -1.403 6.910 -10.471 1.00 94.44 99 CYS A C 1
ATOM 814 O O . CYS A 1 99 ? -0.378 6.462 -9.969 1.00 94.44 99 CYS A O 1
ATOM 816 N N . SER A 1 100 ? -1.852 8.142 -10.204 1.00 92.75 100 SER A N 1
ATOM 817 C CA . SER A 1 100 ? -1.273 8.976 -9.147 1.00 92.75 100 SER A CA 1
ATOM 818 C C . SER A 1 100 ? -1.601 8.417 -7.761 1.00 92.75 100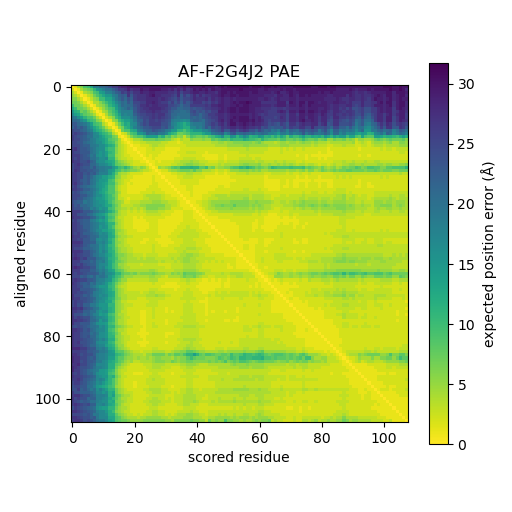 SER A C 1
ATOM 820 O O . SER A 1 100 ? -2.642 7.781 -7.581 1.00 92.75 100 SER A O 1
ATOM 822 N N . VAL A 1 101 ? -0.779 8.746 -6.761 1.00 92.50 101 VAL A N 1
ATOM 823 C CA . VAL A 1 101 ? -0.987 8.325 -5.362 1.00 92.50 101 VAL A CA 1
ATOM 824 C C . VAL A 1 101 ? -2.374 8.716 -4.849 1.00 92.50 101 VAL A C 1
ATOM 826 O O . VAL A 1 101 ? -3.124 7.880 -4.356 1.00 92.50 101 VAL A O 1
ATOM 829 N N . SER A 1 102 ? -2.791 9.960 -5.092 1.00 92.25 102 SER A N 1
ATOM 830 C CA . SER A 1 102 ? -4.122 10.445 -4.709 1.00 92.25 102 SER A CA 1
ATOM 831 C C . SER A 1 102 ? -5.269 9.672 -5.370 1.00 92.25 102 SER A C 1
ATOM 833 O O . SER A 1 102 ? -6.324 9.480 -4.769 1.00 92.25 102 SER A O 1
ATOM 835 N N . LYS A 1 103 ? -5.095 9.225 -6.620 1.00 95.06 103 LYS A N 1
ATOM 836 C CA . LYS A 1 103 ? -6.102 8.434 -7.336 1.00 95.06 103 LYS A CA 1
ATOM 837 C C . LYS A 1 103 ? -6.114 6.988 -6.851 1.00 95.06 103 LYS A C 1
ATOM 839 O O . LYS A 1 103 ? -7.186 6.393 -6.822 1.00 95.06 103 LYS A O 1
ATOM 844 N N . PHE A 1 104 ? -4.958 6.448 -6.479 1.00 95.06 104 PHE A N 1
ATOM 845 C CA . PHE A 1 104 ? -4.834 5.137 -5.858 1.00 95.06 104 PHE A CA 1
ATOM 846 C C . PHE A 1 104 ? -5.576 5.096 -4.518 1.00 95.06 104 PHE A C 1
ATOM 848 O O . PHE A 1 104 ? -6.524 4.328 -4.401 1.00 95.06 104 PHE A O 1
ATOM 855 N N . ILE A 1 105 ? -5.257 5.986 -3.570 1.00 94.00 105 ILE A N 1
ATOM 856 C CA . ILE A 1 105 ? -5.889 6.006 -2.235 1.00 94.00 105 ILE A CA 1
ATOM 857 C C . ILE A 1 105 ? -7.414 6.174 -2.315 1.00 94.00 105 ILE A C 1
ATOM 859 O O . ILE A 1 105 ? -8.153 5.500 -1.602 1.00 94.00 105 ILE A O 1
ATOM 863 N N . LYS A 1 106 ? -7.910 7.005 -3.241 1.00 93.81 106 LYS A N 1
ATOM 864 C CA . LYS A 1 106 ? -9.356 7.189 -3.469 1.00 93.81 106 LYS A CA 1
ATOM 865 C C . LYS A 1 106 ? -10.090 5.940 -3.976 1.00 93.81 106 LYS A C 1
ATOM 867 O O . LYS A 1 106 ? -11.315 5.916 -3.904 1.00 93.81 106 LYS A O 1
ATOM 872 N N . ARG A 1 107 ? -9.382 4.969 -4.563 1.00 93.88 107 ARG A N 1
ATOM 873 C CA . ARG A 1 107 ? -9.957 3.721 -5.103 1.00 93.88 107 ARG A CA 1
ATOM 874 C C . ARG A 1 107 ? -9.992 2.581 -4.086 1.00 93.88 107 ARG A C 1
ATOM 876 O O . ARG A 1 107 ? -10.725 1.623 -4.319 1.00 93.88 107 ARG A O 1
ATOM 883 N N . LEU A 1 108 ? -9.177 2.672 -3.034 1.00 91.06 108 LEU A N 1
ATOM 884 C CA . LEU A 1 108 ? -9.227 1.785 -1.868 1.00 91.06 108 LEU A CA 1
ATOM 885 C C . LEU A 1 108 ? -10.511 2.042 -1.070 1.00 91.06 108 LEU A C 1
ATOM 887 O O . LEU A 1 108 ? -10.785 1.332 -0.081 1.00 91.06 108 LEU A O 1
#

Mean predicted aligned error: 7.84 Å

Radius of gyration: 15.55 Å; Cα contacts (8 Å, |Δi|>4): 130; chains: 1; bounding box: 38×48×30 Å